Protein AF-W5SPE3-F1 (afdb_monomer_lite)

Sequence (112 aa):
MNKVKRAYEDYAMYFEEGRLNDAEIAKELCVSRANVCKMRQKWESSKDNPKEFDSDNKITICKTTLNSILDRVLETNAKARELKSQFSIAKSQLGLKFMKAFNNYLELELED

pLDDT: mean 86.13, std 14.62, range [46.41, 98.38]

Organism: NCBI:txid1293575

Structure (mmCIF, N/CA/C/O backbone):
data_AF-W5SPE3-F1
#
_entry.id   AF-W5SPE3-F1
#
loop_
_atom_site.group_PDB
_atom_site.id
_atom_site.type_symbol
_atom_site.label_atom_id
_atom_site.label_alt_id
_atom_site.label_comp_id
_atom_site.label_asym_id
_atom_site.label_entity_id
_atom_site.label_seq_id
_atom_site.pdbx_PDB_ins_code
_atom_site.Cartn_x
_atom_site.Cartn_y
_atom_site.Cartn_z
_atom_site.occupancy
_atom_site.B_iso_or_equiv
_atom_site.auth_seq_id
_atom_site.auth_comp_id
_atom_site.auth_asym_id
_atom_site.auth_atom_id
_atom_site.pdbx_PDB_model_num
ATOM 1 N N . MET A 1 1 ? 27.785 -17.114 -40.456 1.00 46.50 1 MET A N 1
ATOM 2 C CA . MET A 1 1 ? 27.300 -16.707 -39.116 1.00 46.50 1 MET A CA 1
ATOM 3 C C . MET A 1 1 ? 25.799 -16.488 -39.184 1.00 46.50 1 MET A C 1
ATOM 5 O O . MET A 1 1 ? 25.369 -15.553 -39.852 1.00 46.50 1 MET A O 1
ATOM 9 N N . ASN A 1 2 ? 25.012 -17.338 -38.524 1.00 51.59 2 ASN A N 1
ATOM 10 C CA . ASN A 1 2 ? 23.581 -17.092 -38.350 1.00 51.59 2 ASN A CA 1
ATOM 11 C C . ASN A 1 2 ? 23.420 -15.896 -37.407 1.00 51.59 2 ASN A C 1
ATOM 13 O O . ASN A 1 2 ? 23.752 -15.987 -36.228 1.00 51.59 2 ASN A O 1
ATOM 17 N N . LYS A 1 3 ? 22.980 -14.749 -37.933 1.00 59.00 3 LYS A N 1
ATOM 18 C CA . LYS A 1 3 ? 22.667 -13.574 -37.113 1.00 59.00 3 LYS A CA 1
ATOM 19 C C . LYS A 1 3 ? 21.377 -13.882 -36.357 1.00 59.00 3 LYS A C 1
ATOM 21 O O . LYS A 1 3 ? 20.294 -13.754 -36.924 1.00 59.00 3 LYS A O 1
ATOM 26 N N . VAL A 1 4 ? 21.492 -14.336 -35.111 1.00 65.00 4 VAL A N 1
ATOM 27 C CA . VAL A 1 4 ? 20.342 -14.438 -34.206 1.00 65.00 4 VAL A CA 1
ATOM 28 C C . VAL A 1 4 ? 19.760 -13.031 -34.087 1.00 65.00 4 VAL A C 1
ATOM 30 O O . VAL A 1 4 ? 20.459 -12.100 -33.687 1.00 65.00 4 VAL A O 1
ATOM 33 N N . LYS A 1 5 ? 18.510 -12.843 -34.521 1.00 70.56 5 LYS A N 1
ATOM 34 C CA . LYS A 1 5 ? 17.818 -11.566 -34.332 1.00 70.56 5 LYS A CA 1
ATOM 35 C C . LYS A 1 5 ? 17.567 -11.405 -32.835 1.00 70.56 5 LYS A C 1
ATOM 37 O O . LYS A 1 5 ? 16.885 -12.236 -32.249 1.00 70.56 5 LYS A O 1
ATOM 42 N N . ARG A 1 6 ? 18.147 -10.365 -32.238 1.00 83.25 6 ARG A N 1
ATOM 43 C CA . ARG A 1 6 ? 17.907 -9.981 -30.845 1.00 83.25 6 ARG A CA 1
ATOM 44 C C . ARG A 1 6 ? 16.736 -9.014 -30.778 1.00 83.25 6 ARG A C 1
ATOM 46 O O . ARG A 1 6 ? 16.629 -8.124 -31.631 1.00 83.25 6 ARG A O 1
ATOM 53 N N . ALA A 1 7 ? 15.861 -9.227 -29.807 1.00 86.06 7 ALA A N 1
ATOM 54 C CA . ALA A 1 7 ? 14.741 -8.343 -29.533 1.00 86.06 7 ALA A CA 1
ATOM 55 C C . ALA A 1 7 ? 15.238 -7.071 -28.829 1.00 86.06 7 ALA A C 1
ATOM 57 O O . ALA A 1 7 ? 16.379 -7.015 -28.376 1.00 86.06 7 ALA A O 1
ATOM 58 N N . TYR A 1 8 ? 14.412 -6.027 -28.761 1.00 86.00 8 TYR A N 1
ATOM 59 C CA . TYR A 1 8 ? 14.799 -4.772 -28.103 1.00 86.00 8 TYR A CA 1
ATOM 60 C C . TYR A 1 8 ? 15.033 -4.977 -26.598 1.00 86.00 8 TYR A C 1
ATOM 62 O O . TYR A 1 8 ? 15.958 -4.402 -26.023 1.00 86.00 8 TYR A O 1
ATOM 70 N N . GLU A 1 9 ? 14.238 -5.854 -25.992 1.00 86.31 9 GLU A N 1
ATOM 71 C CA . GLU A 1 9 ? 14.284 -6.231 -24.583 1.00 86.31 9 GLU A CA 1
ATOM 72 C C . GLU A 1 9 ? 15.642 -6.841 -24.198 1.00 86.31 9 GLU A C 1
ATOM 74 O O . GLU A 1 9 ? 16.168 -6.524 -23.132 1.00 86.31 9 GLU A O 1
ATOM 79 N N . ASP A 1 10 ? 16.260 -7.608 -25.108 1.00 89.44 10 ASP A N 1
ATOM 80 C CA . ASP A 1 10 ? 17.594 -8.194 -24.911 1.00 89.44 10 ASP A CA 1
ATOM 81 C C . ASP A 1 10 ? 18.671 -7.113 -24.704 1.00 89.44 10 ASP A C 1
ATOM 83 O O . ASP A 1 10 ? 19.660 -7.350 -24.018 1.00 89.4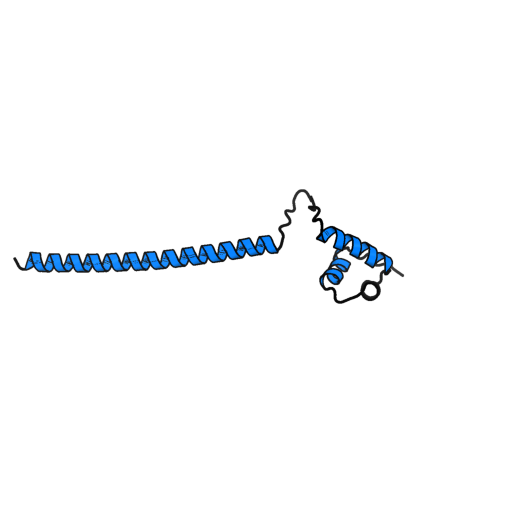4 10 ASP A O 1
ATOM 87 N N . TYR A 1 11 ? 18.496 -5.920 -25.290 1.00 91.88 11 TYR A N 1
ATOM 88 C CA . TYR A 1 11 ? 19.403 -4.779 -25.113 1.00 91.88 11 TYR A CA 1
ATOM 89 C C . TYR A 1 11 ? 19.054 -3.953 -23.875 1.00 91.88 11 TYR A C 1
ATOM 91 O O . TYR A 1 11 ? 19.950 -3.533 -23.142 1.00 91.88 11 TYR A O 1
ATOM 99 N N . ALA A 1 12 ? 17.757 -3.709 -23.657 1.00 88.88 12 ALA A N 1
ATOM 100 C CA . ALA A 1 12 ? 17.262 -2.844 -22.589 1.00 88.88 12 ALA A CA 1
ATOM 101 C C . ALA A 1 12 ? 17.712 -3.324 -21.201 1.00 88.88 12 ALA A C 1
ATOM 103 O O . ALA A 1 12 ? 18.121 -2.499 -20.387 1.00 88.88 12 ALA A O 1
ATOM 104 N N . MET A 1 13 ? 17.742 -4.644 -20.980 1.00 89.25 13 MET A N 1
ATOM 105 C CA . MET A 1 13 ? 18.238 -5.255 -19.741 1.00 89.25 13 MET A CA 1
ATOM 106 C C . MET A 1 13 ? 19.661 -4.782 -19.385 1.00 89.25 13 MET A C 1
ATOM 108 O O . MET A 1 13 ? 19.905 -4.326 -18.270 1.00 89.25 13 MET A O 1
ATOM 112 N N . TYR A 1 14 ? 20.593 -4.795 -20.345 1.00 91.38 14 TYR A N 1
ATOM 113 C CA . TYR A 1 14 ? 21.973 -4.353 -20.106 1.00 91.38 14 TYR A CA 1
ATOM 114 C C . TYR A 1 14 ? 22.098 -2.840 -19.910 1.00 91.38 14 TYR A C 1
ATOM 116 O O . TYR A 1 14 ? 22.965 -2.375 -19.167 1.00 91.38 14 TYR A O 1
ATOM 124 N N . PHE A 1 15 ? 21.253 -2.055 -20.582 1.00 92.00 15 PHE A N 1
ATOM 125 C CA . PHE A 1 15 ? 21.252 -0.602 -20.423 1.00 92.00 15 PHE A CA 1
ATOM 126 C C . PHE A 1 15 ? 20.720 -0.177 -19.053 1.00 92.00 15 PHE A C 1
ATOM 128 O O . PHE A 1 15 ? 21.260 0.759 -18.464 1.00 92.00 15 PHE A O 1
ATOM 135 N N . GLU A 1 16 ? 19.709 -0.877 -18.532 1.00 86.25 16 GLU A N 1
ATOM 136 C CA . GLU A 1 16 ? 19.171 -0.667 -17.185 1.00 86.25 16 GLU A CA 1
ATOM 137 C C . GLU A 1 16 ? 20.164 -1.050 -16.089 1.00 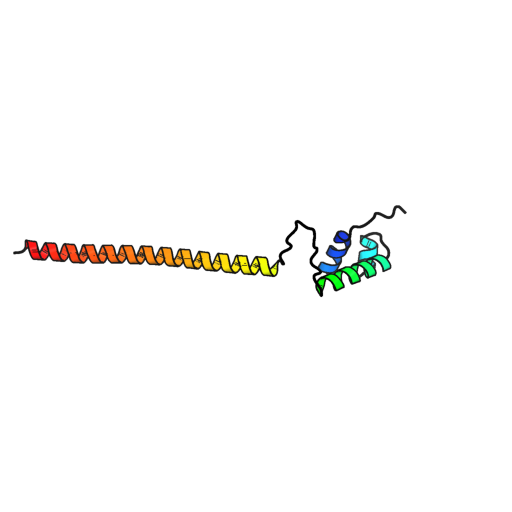86.25 16 GLU A C 1
ATOM 139 O O . GLU A 1 16 ? 20.304 -0.305 -15.120 1.00 86.25 16 GLU A O 1
ATOM 144 N N . GLU A 1 17 ? 20.887 -2.163 -16.250 1.00 87.44 17 GLU A N 1
ATOM 145 C CA . GLU A 1 17 ? 21.903 -2.581 -15.279 1.00 87.44 17 GLU A CA 1
ATOM 146 C C . GLU A 1 17 ? 23.111 -1.635 -15.227 1.00 87.44 17 GLU A C 1
ATOM 148 O O . GLU A 1 17 ? 23.711 -1.465 -14.165 1.00 87.44 17 GLU A O 1
ATOM 153 N N . GLY A 1 18 ? 23.502 -1.044 -16.363 1.00 8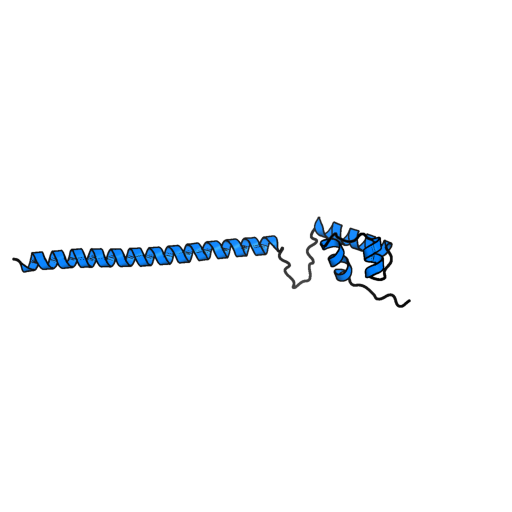4.75 18 GLY A N 1
ATOM 154 C CA . GLY A 1 18 ? 24.598 -0.069 -16.446 1.00 84.75 18 GLY A CA 1
ATOM 155 C C . GLY A 1 18 ? 25.997 -0.630 -16.151 1.00 84.75 18 GLY A C 1
ATOM 156 O O . GLY A 1 18 ? 26.945 0.137 -16.001 1.00 84.75 18 GLY A O 1
ATOM 157 N N . ARG A 1 19 ? 26.140 -1.959 -16.055 1.00 84.56 19 ARG A N 1
ATOM 158 C CA . ARG A 1 19 ? 27.392 -2.640 -15.673 1.00 84.56 19 ARG A CA 1
ATOM 159 C C . ARG A 1 19 ? 28.341 -2.906 -16.835 1.00 84.56 19 ARG A C 1
ATOM 161 O O . ARG A 1 19 ? 29.536 -3.048 -16.605 1.00 84.56 19 ARG A O 1
ATOM 168 N N . LEU A 1 20 ? 27.808 -2.998 -18.052 1.00 89.25 20 LEU A N 1
ATOM 169 C CA . LEU A 1 20 ? 28.566 -3.337 -19.253 1.00 89.25 20 LEU A CA 1
ATOM 170 C C . LEU A 1 20 ? 28.593 -2.170 -20.238 1.00 89.25 20 LEU A C 1
ATOM 172 O O . LEU A 1 20 ? 27.590 -1.480 -20.456 1.00 89.25 20 LEU A O 1
ATOM 176 N N . ASN A 1 21 ? 29.743 -1.977 -20.876 1.00 91.00 21 ASN A N 1
ATOM 177 C CA . ASN A 1 21 ? 29.897 -1.026 -21.971 1.00 91.00 21 ASN A CA 1
ATOM 178 C C . ASN A 1 21 ? 29.404 -1.617 -23.309 1.00 91.00 21 ASN A C 1
ATOM 180 O O . ASN A 1 21 ? 29.229 -2.825 -23.463 1.00 91.00 21 ASN A O 1
ATOM 184 N N . ASP A 1 22 ? 29.214 -0.768 -24.323 1.00 92.38 22 ASP A N 1
ATOM 185 C CA . ASP A 1 22 ? 28.660 -1.185 -25.623 1.00 92.38 22 ASP A CA 1
ATOM 186 C C . ASP A 1 22 ? 29.456 -2.288 -26.332 1.00 92.38 22 ASP A C 1
ATOM 188 O O . ASP A 1 22 ? 28.889 -3.039 -27.126 1.00 92.38 22 ASP A O 1
ATOM 192 N N . ALA A 1 23 ? 30.765 -2.386 -26.085 1.00 93.69 23 ALA A N 1
ATOM 193 C CA . ALA A 1 23 ? 31.595 -3.426 -26.682 1.00 93.69 23 ALA A CA 1
ATOM 194 C C . ALA A 1 23 ? 31.409 -4.778 -25.977 1.00 93.69 23 ALA A C 1
ATOM 196 O O . ALA A 1 23 ? 31.450 -5.816 -26.638 1.00 93.69 23 ALA A O 1
ATOM 197 N N . GLU A 1 24 ? 31.183 -4.774 -24.666 1.00 94.25 24 GLU A N 1
ATOM 198 C CA . GLU A 1 24 ? 30.875 -5.973 -23.881 1.00 94.25 24 GLU A CA 1
ATOM 199 C C . GLU A 1 24 ? 29.479 -6.498 -24.219 1.00 94.25 24 GLU A C 1
ATOM 201 O O . GLU A 1 24 ? 29.334 -7.670 -24.556 1.00 94.25 24 GLU A O 1
ATOM 206 N N . ILE A 1 25 ? 28.481 -5.611 -24.279 1.00 93.38 25 ILE A N 1
ATOM 207 C CA . ILE A 1 25 ? 27.109 -5.957 -24.686 1.00 93.38 25 ILE A CA 1
ATOM 208 C C . ILE A 1 25 ? 27.088 -6.524 -26.114 1.00 93.38 25 ILE A C 1
ATOM 210 O O . ILE A 1 25 ? 26.383 -7.488 -26.402 1.00 93.38 25 ILE A O 1
ATOM 214 N N . ALA A 1 26 ? 27.881 -5.955 -27.027 1.00 93.56 26 ALA A N 1
ATOM 215 C CA . ALA A 1 26 ? 27.985 -6.449 -28.399 1.00 93.56 26 ALA A CA 1
ATOM 216 C C . ALA A 1 26 ? 28.523 -7.888 -28.467 1.00 93.56 26 ALA A C 1
ATOM 218 O O . ALA A 1 26 ? 28.021 -8.690 -29.259 1.00 93.56 26 ALA A O 1
ATOM 219 N N . LYS A 1 27 ? 29.520 -8.216 -27.633 1.00 92.31 27 LYS A N 1
ATOM 220 C CA . LYS A 1 27 ? 30.066 -9.576 -27.525 1.00 92.31 27 LYS A CA 1
ATOM 221 C C . LYS A 1 27 ? 29.030 -10.537 -26.947 1.00 92.31 27 LYS A C 1
ATOM 223 O O . LYS A 1 27 ? 28.801 -11.579 -27.549 1.00 92.31 27 LYS A O 1
ATOM 228 N N . GLU A 1 28 ? 28.375 -10.148 -25.858 1.00 91.69 28 GLU A N 1
ATOM 229 C CA . GLU A 1 28 ? 27.385 -10.967 -25.149 1.00 91.69 28 GLU A CA 1
ATOM 230 C C . GLU A 1 28 ? 26.166 -11.293 -26.027 1.00 91.69 28 GLU A C 1
ATOM 232 O O . GLU A 1 28 ? 25.728 -12.438 -26.147 1.00 91.69 28 GLU A O 1
ATOM 237 N N . LEU A 1 29 ? 25.654 -10.289 -26.741 1.00 90.00 29 LEU A N 1
ATOM 238 C CA . LEU A 1 29 ? 24.499 -10.447 -27.622 1.00 90.00 29 LEU A CA 1
ATOM 239 C C . LEU A 1 29 ? 24.856 -11.010 -29.006 1.00 90.00 29 LEU A C 1
ATOM 241 O O . LEU A 1 29 ? 23.942 -11.297 -29.790 1.00 90.00 29 LEU A O 1
ATOM 245 N N . CYS A 1 30 ? 26.146 -11.201 -29.305 1.00 90.62 30 CYS A N 1
ATOM 246 C CA . CYS A 1 30 ? 26.673 -11.595 -30.616 1.00 90.62 30 CYS A CA 1
ATOM 247 C C . CYS A 1 30 ? 26.225 -10.658 -31.755 1.00 90.62 30 CYS A C 1
ATOM 249 O O . CYS A 1 30 ? 25.820 -11.104 -32.834 1.00 90.62 30 CYS A O 1
ATOM 251 N N . VAL A 1 31 ? 26.291 -9.346 -31.526 1.00 90.00 31 VAL A N 1
ATOM 252 C CA . VAL A 1 31 ? 25.866 -8.300 -32.473 1.00 90.00 31 VAL A CA 1
ATOM 253 C C . VAL A 1 31 ? 26.951 -7.247 -32.679 1.00 90.00 31 VAL A C 1
ATOM 255 O O . VAL A 1 31 ? 27.963 -7.222 -31.990 1.00 90.00 31 VAL A O 1
ATOM 258 N N . SER A 1 32 ? 26.772 -6.357 -33.657 1.00 92.62 32 SER A N 1
ATOM 259 C CA . SER A 1 32 ? 27.730 -5.270 -33.863 1.00 92.62 32 SER A CA 1
ATOM 260 C C . SER A 1 32 ? 27.583 -4.192 -32.788 1.00 92.62 32 SER A C 1
ATOM 262 O O . SER A 1 32 ? 26.470 -3.842 -32.390 1.00 92.62 32 SER A O 1
ATOM 264 N N . ARG A 1 33 ? 28.706 -3.583 -32.388 1.00 94.06 33 ARG A N 1
ATOM 265 C CA . ARG A 1 33 ? 28.719 -2.417 -31.486 1.00 94.06 33 ARG A CA 1
ATOM 266 C C . ARG A 1 33 ? 27.832 -1.282 -32.003 1.00 94.06 33 ARG A C 1
ATOM 268 O O . ARG A 1 33 ? 27.097 -0.680 -31.236 1.00 94.06 33 ARG A O 1
ATOM 275 N N . ALA A 1 34 ? 27.833 -1.047 -33.317 1.00 92.50 34 ALA A N 1
ATOM 276 C CA . ALA A 1 34 ? 26.961 -0.057 -33.947 1.00 92.50 34 ALA A CA 1
ATOM 277 C C . ALA A 1 34 ? 25.466 -0.341 -33.714 1.00 92.50 34 ALA A C 1
ATOM 279 O O . ALA A 1 34 ? 24.682 0.596 -33.586 1.00 92.50 34 ALA A O 1
ATOM 280 N N . ASN A 1 35 ? 25.058 -1.615 -33.646 1.00 90.75 35 ASN A N 1
ATOM 281 C CA . ASN A 1 35 ? 23.678 -1.967 -33.323 1.00 90.75 35 ASN A CA 1
ATOM 282 C C . ASN A 1 35 ? 23.346 -1.663 -31.857 1.00 90.75 35 ASN A C 1
ATOM 284 O O . ASN A 1 35 ? 22.277 -1.130 -31.575 1.00 90.75 35 ASN A O 1
ATOM 288 N N . VAL A 1 36 ? 24.281 -1.938 -30.943 1.00 93.75 36 VAL A N 1
ATOM 289 C CA . VAL A 1 36 ? 24.130 -1.603 -29.520 1.00 93.75 36 VAL A CA 1
ATOM 290 C C . VAL A 1 36 ? 23.984 -0.092 -29.336 1.00 93.75 36 VAL A C 1
ATOM 292 O O . VAL A 1 36 ? 23.025 0.336 -28.703 1.00 93.75 36 VAL A O 1
ATOM 295 N N . CYS A 1 37 ? 24.840 0.723 -29.967 1.00 93.00 37 CYS A N 1
ATOM 296 C CA . CYS A 1 37 ? 24.741 2.185 -29.883 1.00 93.00 37 CYS A CA 1
ATOM 297 C C . CYS A 1 37 ? 23.382 2.708 -30.384 1.00 93.00 37 CYS A C 1
ATOM 299 O O . CYS A 1 37 ? 22.787 3.577 -29.752 1.00 93.00 37 CYS A O 1
ATOM 301 N N . LYS A 1 38 ? 22.852 2.154 -31.487 1.00 92.31 38 LYS A N 1
ATOM 302 C CA . LYS A 1 38 ? 21.513 2.509 -31.997 1.00 92.31 38 LYS A CA 1
ATOM 303 C C . LYS A 1 38 ? 20.404 2.168 -30.999 1.00 92.31 38 LYS A C 1
ATOM 305 O O . LYS A 1 38 ? 19.495 2.970 -30.799 1.00 92.31 38 LYS A O 1
ATOM 310 N N . MET A 1 39 ? 20.470 0.991 -30.376 1.00 93.00 39 MET A N 1
ATOM 311 C CA . MET A 1 39 ? 19.485 0.583 -29.369 1.00 93.00 39 MET A CA 1
ATOM 312 C C . MET A 1 39 ? 19.595 1.422 -28.095 1.00 93.00 39 MET A C 1
ATOM 314 O O . MET A 1 39 ? 18.565 1.769 -27.524 1.00 93.00 39 MET A O 1
ATOM 318 N N . ARG A 1 40 ? 20.811 1.816 -27.696 1.00 91.69 40 ARG A N 1
ATOM 319 C CA . ARG A 1 40 ? 21.046 2.707 -26.554 1.00 91.69 40 ARG A CA 1
ATOM 320 C C . ARG A 1 40 ? 20.427 4.080 -26.780 1.00 91.69 40 ARG A C 1
ATOM 322 O O . ARG A 1 40 ? 19.660 4.529 -25.943 1.00 91.69 40 ARG A O 1
ATOM 329 N N . GLN A 1 41 ? 20.655 4.689 -27.944 1.00 89.06 41 GLN A N 1
ATOM 330 C CA . GLN A 1 41 ? 20.020 5.963 -28.303 1.00 89.06 41 GLN A CA 1
ATOM 331 C C . GLN A 1 41 ? 18.487 5.870 -28.285 1.00 89.06 41 GLN A C 1
ATOM 333 O O . GLN A 1 41 ? 17.808 6.780 -27.809 1.00 89.06 41 GLN A O 1
ATOM 338 N N . LYS A 1 42 ? 17.921 4.756 -28.770 1.00 88.50 42 LYS A N 1
ATOM 339 C CA . LYS A 1 42 ? 16.472 4.504 -28.705 1.00 88.50 42 LYS A CA 1
ATOM 340 C C . LYS A 1 42 ? 15.974 4.372 -27.257 1.00 88.50 42 LYS A C 1
ATOM 342 O O . LYS A 1 42 ? 14.908 4.885 -26.932 1.00 88.50 42 LYS A O 1
ATOM 347 N N . TRP A 1 43 ? 16.738 3.708 -26.395 1.00 89.31 43 TRP A N 1
ATOM 348 C CA . TRP A 1 43 ? 16.404 3.528 -24.982 1.00 89.31 43 TRP A CA 1
ATOM 349 C C . TRP A 1 43 ? 16.516 4.832 -24.181 1.00 89.31 43 TRP A C 1
ATOM 351 O O . TRP A 1 43 ? 15.597 5.162 -23.437 1.00 89.31 43 TRP A O 1
ATOM 361 N N . GLU A 1 44 ? 17.572 5.619 -24.398 1.00 85.69 44 GLU A N 1
ATOM 362 C CA . GLU A 1 44 ? 17.769 6.938 -23.777 1.00 85.69 44 GLU A CA 1
ATOM 363 C C . GLU A 1 44 ? 16.671 7.922 -24.207 1.00 85.69 44 GLU A C 1
ATOM 365 O O . GLU A 1 44 ? 16.020 8.530 -23.363 1.00 85.69 44 GLU A O 1
ATOM 370 N N . SER A 1 45 ? 16.356 7.991 -25.505 1.00 79.25 45 SER A N 1
ATOM 371 C CA . SER A 1 45 ? 15.264 8.848 -26.003 1.00 79.25 45 SER A CA 1
ATOM 372 C C . SER A 1 45 ? 13.870 8.441 -25.506 1.00 79.25 45 SER A C 1
ATOM 374 O O . SER A 1 45 ? 12.981 9.287 -25.448 1.00 79.25 45 SER A O 1
ATOM 376 N N . SER A 1 46 ? 13.676 7.175 -25.120 1.00 71.31 46 SER A N 1
ATOM 377 C CA . SER A 1 46 ? 12.420 6.687 -24.527 1.00 71.31 46 SER A CA 1
ATOM 378 C C . SER A 1 46 ? 12.327 6.942 -23.017 1.00 71.31 46 SER A C 1
ATOM 380 O O . SER A 1 46 ? 11.229 6.880 -22.466 1.00 71.31 46 SER A O 1
ATOM 382 N N . LYS A 1 47 ? 13.450 7.224 -22.336 1.00 67.19 47 LYS A N 1
ATOM 383 C CA . LYS A 1 47 ? 13.463 7.610 -20.914 1.00 67.19 47 LYS A CA 1
ATOM 384 C C . LYS A 1 47 ? 13.012 9.050 -20.702 1.00 67.19 47 LYS A C 1
ATOM 386 O O . LYS A 1 47 ? 12.243 9.305 -19.781 1.00 67.19 47 LYS A O 1
ATOM 391 N N . ASP A 1 48 ? 13.482 9.960 -21.551 1.00 61.50 48 ASP A N 1
ATOM 392 C CA . ASP A 1 48 ? 13.245 11.401 -21.385 1.00 61.50 48 ASP A CA 1
ATOM 393 C C . ASP A 1 48 ? 11.911 11.861 -21.978 1.00 61.50 48 ASP A C 1
ATOM 395 O O . ASP A 1 48 ? 11.384 12.910 -21.613 1.00 61.50 48 ASP A O 1
ATOM 399 N N . ASN A 1 49 ? 11.344 11.069 -22.886 1.00 52.53 49 ASN A N 1
ATOM 400 C CA . ASN A 1 49 ? 10.035 11.320 -23.453 1.00 52.53 49 ASN A CA 1
ATOM 401 C C . ASN A 1 49 ? 9.295 9.980 -23.514 1.00 52.53 49 ASN A C 1
ATOM 403 O O . ASN A 1 49 ? 9.501 9.225 -24.472 1.00 52.53 49 ASN A O 1
ATOM 407 N N . PRO A 1 50 ? 8.481 9.634 -22.499 1.00 53.00 50 PRO A N 1
ATOM 408 C CA . PRO A 1 50 ? 7.670 8.435 -22.551 1.00 53.00 50 PRO A CA 1
ATOM 409 C C . PRO A 1 50 ? 6.620 8.682 -23.630 1.00 53.00 50 PRO A C 1
ATOM 411 O O . PRO A 1 50 ? 5.532 9.178 -23.356 1.00 53.00 50 PRO A O 1
ATOM 414 N N . LYS A 1 51 ? 6.955 8.391 -24.891 1.00 53.06 51 LYS A N 1
ATOM 415 C CA . LYS A 1 51 ? 5.931 8.208 -25.907 1.00 53.06 51 LYS A CA 1
ATOM 416 C C . LYS A 1 51 ? 5.079 7.072 -25.381 1.00 53.06 51 LYS A C 1
ATOM 418 O O . LYS A 1 51 ? 5.543 5.933 -25.320 1.00 53.06 51 LYS A O 1
ATOM 423 N N . GLU A 1 52 ? 3.882 7.438 -24.938 1.00 50.47 52 GLU A N 1
ATOM 424 C CA . GLU A 1 52 ? 2.775 6.530 -24.719 1.00 50.47 52 GLU A CA 1
ATOM 425 C C . GLU A 1 52 ? 2.818 5.514 -25.855 1.00 50.47 52 GLU A C 1
ATOM 427 O O . GLU A 1 52 ? 2.683 5.851 -27.034 1.00 50.47 52 GLU A O 1
ATOM 432 N N . PHE A 1 53 ? 3.137 4.269 -25.507 1.00 49.72 53 PHE A N 1
ATOM 433 C CA . PHE A 1 53 ? 2.864 3.164 -26.397 1.00 49.72 53 PHE A CA 1
ATOM 434 C C . PHE A 1 53 ? 1.348 3.057 -26.427 1.00 49.72 53 PHE A C 1
ATOM 436 O O . PHE A 1 53 ? 0.753 2.360 -25.606 1.00 49.72 53 PHE A O 1
ATOM 443 N N . ASP A 1 54 ? 0.743 3.801 -27.345 1.00 46.41 54 ASP A N 1
ATOM 444 C CA . ASP A 1 54 ? -0.656 3.666 -27.700 1.00 46.41 54 ASP A CA 1
ATOM 445 C C . ASP A 1 54 ? -0.782 2.347 -28.470 1.00 46.41 54 ASP A C 1
ATOM 447 O O . ASP A 1 54 ? -0.663 2.259 -29.691 1.00 46.41 54 ASP A O 1
ATOM 451 N N . SER A 1 55 ? -0.826 1.255 -27.711 1.00 53.50 55 SER A N 1
ATOM 452 C CA . SER A 1 55 ? -1.480 0.043 -28.172 1.00 53.50 55 SER A CA 1
ATOM 453 C C . SER A 1 55 ? -2.888 0.127 -27.616 1.00 53.50 55 SER A C 1
ATOM 455 O O . SER A 1 55 ? -3.020 0.185 -26.390 1.00 53.50 55 SER A O 1
ATOM 457 N N . ASP A 1 56 ? -3.888 0.101 -28.497 1.00 61.16 56 ASP A N 1
ATOM 458 C CA . ASP A 1 56 ? -5.312 0.408 -28.265 1.00 61.16 56 ASP A CA 1
ATOM 459 C C . ASP A 1 56 ? -6.001 -0.335 -27.091 1.00 61.16 56 ASP A C 1
ATOM 461 O O . ASP A 1 56 ? -7.190 -0.157 -26.872 1.00 61.16 56 ASP A O 1
ATOM 465 N N . ASN A 1 57 ? -5.288 -1.165 -26.318 1.00 63.59 57 ASN A N 1
ATOM 466 C CA . ASN A 1 57 ? -5.788 -1.920 -25.166 1.00 63.59 57 ASN A CA 1
ATOM 467 C C . ASN A 1 57 ? -4.812 -2.042 -23.967 1.00 63.59 57 ASN A C 1
ATOM 469 O O . ASN A 1 57 ? -5.086 -2.831 -23.058 1.00 63.59 57 ASN A O 1
ATOM 473 N N . LYS A 1 58 ? -3.669 -1.333 -23.913 1.00 60.84 58 LYS A N 1
ATOM 474 C CA . LYS A 1 58 ? -2.687 -1.503 -22.813 1.00 60.84 58 LYS A CA 1
ATOM 475 C C . LYS A 1 58 ? -2.369 -0.196 -22.087 1.00 60.84 58 LYS A C 1
ATOM 477 O O . LYS A 1 58 ? -1.508 0.571 -22.499 1.00 60.84 58 LYS A O 1
ATOM 482 N N . ILE A 1 59 ? -2.997 -0.002 -20.928 1.00 72.38 59 ILE A N 1
ATOM 483 C CA . ILE A 1 59 ? -2.645 1.077 -19.999 1.00 72.38 59 ILE A CA 1
ATOM 484 C C . ILE A 1 59 ? -1.314 0.723 -19.325 1.00 72.38 59 ILE A C 1
ATOM 486 O O . ILE A 1 59 ? -1.217 -0.268 -18.598 1.00 72.38 59 ILE A O 1
ATOM 490 N N . THR A 1 60 ? -0.282 1.533 -19.557 1.00 75.56 60 THR A N 1
ATOM 491 C CA . THR A 1 60 ? 1.016 1.393 -18.884 1.00 75.56 60 THR A CA 1
ATOM 492 C C . THR A 1 60 ? 1.097 2.406 -17.745 1.00 75.56 60 THR A C 1
ATOM 494 O O . THR A 1 60 ? 1.117 3.608 -17.983 1.00 75.56 60 THR A O 1
ATOM 497 N N . ILE A 1 61 ? 1.136 1.928 -16.499 1.00 82.31 61 ILE A N 1
ATOM 498 C CA . ILE A 1 61 ? 1.288 2.777 -15.306 1.00 82.31 61 ILE A CA 1
ATOM 499 C C . ILE A 1 61 ? 2.745 2.723 -14.850 1.00 82.31 61 ILE A C 1
ATOM 501 O O . ILE A 1 61 ? 3.326 1.644 -14.725 1.00 82.31 61 ILE A O 1
ATOM 505 N N . CYS A 1 62 ? 3.338 3.885 -14.569 1.00 88.19 62 CYS A N 1
ATOM 506 C CA . CYS A 1 62 ? 4.692 3.949 -14.029 1.00 88.19 62 CYS A CA 1
ATOM 507 C C . CYS A 1 62 ? 4.765 3.299 -12.636 1.00 88.19 62 CYS A C 1
ATOM 509 O O . CYS A 1 62 ? 3.891 3.498 -11.789 1.00 88.19 62 CYS A O 1
ATOM 511 N N . LYS A 1 63 ? 5.851 2.564 -12.368 1.00 90.00 63 LYS A N 1
ATOM 512 C CA . LYS A 1 63 ? 6.098 1.886 -11.085 1.00 90.00 63 LYS A CA 1
ATOM 513 C C . LYS A 1 63 ? 5.991 2.832 -9.884 1.00 90.00 63 LYS A C 1
ATOM 515 O O . LYS A 1 63 ? 5.464 2.444 -8.847 1.00 90.00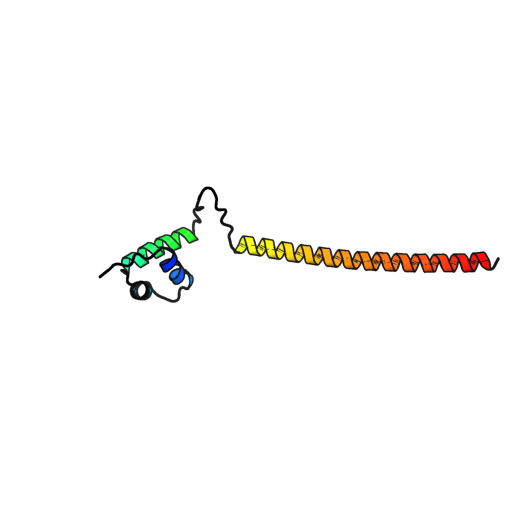 63 LYS A O 1
ATOM 520 N N . THR A 1 64 ? 6.469 4.068 -10.018 1.00 90.69 64 THR A N 1
ATOM 521 C CA . THR A 1 64 ? 6.419 5.070 -8.941 1.00 90.69 64 THR A CA 1
ATOM 522 C C . THR A 1 64 ? 4.985 5.482 -8.613 1.00 90.69 64 THR A C 1
ATOM 524 O O . THR A 1 64 ? 4.632 5.565 -7.439 1.00 90.69 64 THR A O 1
ATOM 527 N N . THR A 1 65 ? 4.145 5.670 -9.634 1.00 92.38 65 THR A N 1
ATOM 528 C CA . THR A 1 65 ? 2.715 5.968 -9.485 1.00 92.38 65 THR A CA 1
ATOM 529 C C . THR A 1 65 ? 1.969 4.809 -8.834 1.00 92.38 65 THR A C 1
ATOM 531 O O . THR A 1 65 ? 1.146 5.027 -7.951 1.00 92.38 65 THR A O 1
ATOM 534 N N . LEU A 1 66 ? 2.271 3.569 -9.227 1.00 94.62 66 LEU A N 1
ATOM 535 C CA . LEU A 1 66 ? 1.671 2.396 -8.594 1.00 94.62 66 LEU A CA 1
ATOM 536 C C . LEU A 1 66 ? 2.044 2.313 -7.107 1.00 94.62 66 LEU A C 1
ATOM 538 O O . LEU A 1 66 ? 1.165 2.136 -6.266 1.00 94.62 66 LEU A O 1
ATOM 542 N N . ASN A 1 67 ? 3.327 2.479 -6.780 1.00 95.12 67 ASN A N 1
ATOM 543 C CA . ASN A 1 67 ? 3.803 2.405 -5.400 1.00 95.12 67 ASN A CA 1
ATOM 544 C C . ASN A 1 67 ? 3.179 3.490 -4.516 1.00 95.12 67 ASN A C 1
ATOM 546 O O . ASN A 1 67 ? 2.696 3.173 -3.437 1.00 95.12 67 ASN A O 1
ATOM 550 N N . SER A 1 68 ? 3.092 4.739 -4.985 1.00 94.44 68 SER A N 1
ATOM 551 C CA . SER A 1 68 ? 2.484 5.811 -4.186 1.00 94.44 68 SER A CA 1
ATOM 552 C C . SER A 1 68 ? 0.988 5.588 -3.933 1.00 94.44 68 SER A C 1
ATOM 554 O O . SER A 1 68 ? 0.488 5.906 -2.852 1.00 94.44 68 SER A O 1
ATOM 556 N N . ILE A 1 69 ? 0.266 4.996 -4.894 1.00 95.94 69 ILE A N 1
ATOM 557 C CA . ILE A 1 69 ? -1.129 4.578 -4.700 1.00 95.94 69 ILE A CA 1
ATOM 558 C C . ILE A 1 69 ? -1.210 3.481 -3.635 1.00 95.94 69 ILE A C 1
ATOM 560 O O . ILE A 1 69 ? -2.055 3.571 -2.742 1.00 95.94 69 ILE A O 1
ATOM 564 N N . LEU A 1 70 ? -0.341 2.469 -3.708 1.00 96.38 70 LEU A N 1
ATOM 565 C CA . LEU A 1 70 ? -0.304 1.376 -2.736 1.00 96.38 70 LEU A CA 1
ATOM 566 C C . LEU A 1 70 ? 0.011 1.884 -1.327 1.00 96.38 70 LEU A C 1
ATOM 568 O O . LEU A 1 70 ? -0.730 1.559 -0.400 1.00 96.38 70 LEU A O 1
ATOM 572 N N . ASP A 1 71 ? 1.030 2.728 -1.176 1.00 97.00 71 ASP A N 1
ATOM 573 C CA . ASP A 1 71 ? 1.420 3.315 0.109 1.00 97.00 71 ASP A CA 1
ATOM 574 C C . ASP A 1 71 ? 0.255 4.099 0.724 1.00 97.00 71 ASP A C 1
ATOM 576 O O . ASP A 1 71 ? -0.117 3.880 1.881 1.00 97.00 71 ASP A O 1
ATOM 580 N N . ARG A 1 72 ? -0.416 4.933 -0.083 1.00 96.12 72 ARG A N 1
ATOM 581 C CA . ARG A 1 72 ? -1.588 5.701 0.358 1.00 96.12 72 ARG A CA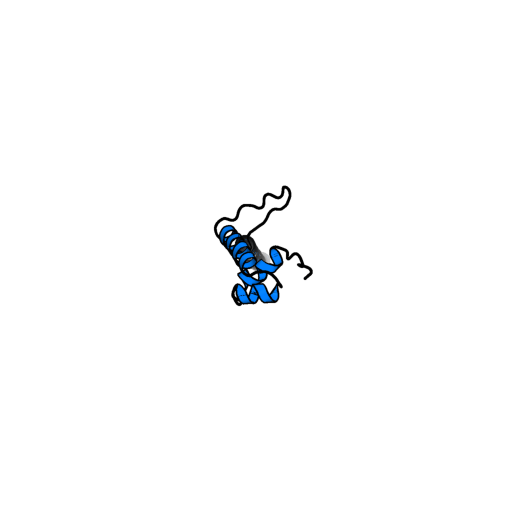 1
ATOM 582 C C . ARG A 1 72 ? -2.743 4.802 0.793 1.00 96.12 72 ARG A C 1
ATOM 584 O O . ARG A 1 72 ? -3.417 5.094 1.784 1.00 96.12 72 ARG A O 1
ATOM 591 N N . VAL A 1 73 ? -3.012 3.728 0.050 1.00 96.81 73 VAL A N 1
ATOM 592 C CA . VAL A 1 73 ? -4.077 2.770 0.384 1.00 96.81 73 VAL A CA 1
ATOM 593 C C . VAL A 1 73 ? -3.745 2.020 1.673 1.00 96.81 73 VAL A C 1
ATOM 595 O O . VAL A 1 73 ? -4.618 1.875 2.531 1.00 96.81 73 VAL A O 1
ATOM 598 N N . LEU A 1 74 ? -2.497 1.583 1.848 1.00 96.50 74 LEU A N 1
ATOM 599 C CA . LEU A 1 74 ? -2.047 0.913 3.068 1.00 96.50 74 LEU A CA 1
ATOM 600 C C . LEU A 1 74 ? -2.179 1.828 4.287 1.00 96.50 74 LEU A C 1
ATOM 602 O O . LEU A 1 74 ? -2.745 1.413 5.300 1.00 96.50 74 LEU A O 1
ATOM 606 N N . GLU A 1 75 ? -1.742 3.081 4.171 1.00 96.75 75 GLU A N 1
ATOM 607 C CA . GLU A 1 75 ? -1.849 4.069 5.245 1.00 96.75 75 GLU A CA 1
ATOM 608 C C . GLU A 1 75 ? -3.315 4.364 5.599 1.00 96.75 75 GLU A C 1
ATOM 610 O O . GLU A 1 75 ? -3.698 4.354 6.771 1.00 96.75 75 GLU A O 1
ATOM 615 N N . THR A 1 76 ? -4.164 4.568 4.589 1.00 96.81 76 THR A N 1
ATOM 616 C CA . THR A 1 76 ? -5.596 4.839 4.792 1.00 96.81 76 THR A CA 1
ATOM 617 C C . THR A 1 76 ? -6.289 3.653 5.468 1.00 96.81 76 THR A C 1
ATOM 619 O O . THR A 1 76 ? -7.072 3.837 6.403 1.00 96.81 76 THR A O 1
ATOM 622 N N . ASN A 1 77 ? -5.953 2.425 5.067 1.00 97.06 77 ASN A N 1
ATOM 623 C CA . ASN A 1 77 ? -6.484 1.211 5.683 1.00 97.06 77 ASN A CA 1
ATOM 624 C C . ASN A 1 77 ? -6.006 1.033 7.129 1.00 97.06 77 ASN A C 1
ATOM 626 O O . ASN A 1 77 ? -6.793 0.617 7.982 1.00 97.06 77 ASN A O 1
ATOM 630 N N . ALA A 1 78 ? -4.744 1.355 7.428 1.00 97.38 78 ALA A N 1
ATOM 631 C CA . ALA A 1 78 ? -4.226 1.328 8.794 1.00 97.38 78 ALA A CA 1
ATOM 632 C C . ALA A 1 78 ? -4.976 2.328 9.690 1.00 97.38 78 ALA A C 1
ATOM 634 O O . ALA A 1 78 ? -5.466 1.946 10.754 1.00 97.38 78 ALA A O 1
ATOM 635 N N . LYS A 1 79 ? -5.172 3.566 9.215 1.00 97.62 79 LYS A N 1
ATOM 636 C CA . LYS A 1 79 ? -5.952 4.597 9.924 1.00 97.62 79 LYS A CA 1
ATOM 637 C C . LYS A 1 79 ? -7.400 4.167 10.168 1.00 97.62 79 LYS A C 1
ATOM 639 O O . LYS A 1 79 ? -7.913 4.339 11.270 1.00 97.62 79 LYS A O 1
ATOM 644 N N . ALA A 1 80 ? -8.056 3.564 9.175 1.00 97.88 80 ALA A N 1
ATOM 645 C CA . ALA A 1 80 ? -9.430 3.079 9.318 1.00 97.88 80 ALA A CA 1
ATOM 646 C C . ALA A 1 80 ? -9.553 1.957 10.366 1.00 97.88 80 ALA A C 1
ATOM 648 O O . ALA A 1 80 ? -10.512 1.930 11.142 1.00 97.88 80 ALA A O 1
ATOM 649 N N . ARG A 1 81 ? -8.579 1.037 10.418 1.00 97.44 81 ARG A N 1
ATOM 650 C CA . ARG A 1 81 ? -8.532 -0.027 11.436 1.00 97.44 81 ARG A CA 1
ATOM 651 C C . ARG A 1 81 ? -8.338 0.537 12.837 1.00 97.44 81 ARG A C 1
ATOM 653 O O . ARG A 1 81 ? -9.045 0.115 13.750 1.00 97.44 81 ARG A O 1
ATOM 660 N N . GLU A 1 82 ? -7.435 1.499 12.984 1.00 98.00 82 GLU A N 1
ATOM 661 C CA . GLU A 1 82 ? -7.192 2.171 14.260 1.00 98.00 82 GLU A CA 1
ATOM 662 C C . GLU A 1 82 ? -8.451 2.897 14.753 1.00 98.00 82 GLU A C 1
ATOM 664 O O . GLU A 1 82 ? -8.914 2.648 15.865 1.00 98.00 82 GLU A O 1
ATOM 669 N N . LEU A 1 83 ? -9.098 3.692 13.892 1.00 98.19 83 LEU A N 1
ATOM 670 C CA . LEU A 1 83 ? -10.358 4.368 14.225 1.00 98.19 83 LEU A CA 1
ATOM 671 C C . LEU A 1 83 ? -11.461 3.384 14.637 1.00 98.19 83 LEU A C 1
ATOM 673 O O . LEU A 1 83 ? -12.189 3.632 15.599 1.00 98.19 83 LEU A O 1
ATOM 677 N N . LYS A 1 84 ? -11.578 2.243 13.947 1.00 98.12 84 LYS A N 1
ATOM 678 C CA . LYS A 1 84 ? -12.543 1.195 14.307 1.00 98.12 84 LYS A CA 1
ATOM 679 C C . LYS A 1 84 ? -12.260 0.614 15.696 1.00 98.12 84 LYS A C 1
ATOM 681 O O . LYS A 1 84 ? -13.200 0.382 16.458 1.00 98.12 84 LYS A O 1
ATOM 686 N N . SER A 1 85 ? -10.987 0.392 16.025 1.00 98.00 85 SER A N 1
ATOM 687 C CA . SER A 1 85 ? -10.561 -0.071 17.350 1.00 98.00 85 SER A CA 1
ATOM 688 C C . SER A 1 85 ? -10.917 0.950 18.434 1.00 98.00 85 SER A C 1
ATOM 690 O O . SER A 1 85 ? -11.618 0.619 19.394 1.00 98.00 85 SER A O 1
ATOM 692 N N . GLN A 1 86 ? -10.544 2.217 18.229 1.00 98.25 86 GLN A N 1
ATOM 693 C CA . GLN A 1 86 ? -10.849 3.316 19.151 1.00 98.25 86 GLN A CA 1
ATOM 694 C C . GLN A 1 86 ? -12.355 3.471 19.383 1.00 98.25 86 GLN A C 1
ATOM 696 O O . GLN A 1 86 ? -12.796 3.601 20.525 1.00 98.25 86 GLN A O 1
ATOM 701 N N . PHE A 1 87 ? -13.162 3.381 18.323 1.00 98.31 87 PHE A N 1
ATOM 702 C CA . PHE A 1 87 ? -14.618 3.419 18.434 1.00 98.31 87 PHE A CA 1
ATOM 703 C C . PHE A 1 87 ? -15.164 2.262 19.284 1.00 98.31 87 PHE A C 1
ATOM 705 O O . PHE A 1 87 ? -16.022 2.471 20.143 1.00 98.31 87 PHE A O 1
ATOM 712 N N . SER A 1 88 ? -14.646 1.046 19.091 1.00 98.06 88 SER A N 1
ATOM 713 C CA . SER A 1 88 ? -15.039 -0.124 19.886 1.00 98.06 88 SER A CA 1
ATOM 714 C C . SER A 1 88 ? -14.719 0.053 21.376 1.00 98.06 88 SER A C 1
ATOM 716 O O . SER A 1 88 ? -15.537 -0.294 22.236 1.00 98.06 88 SER A O 1
ATOM 718 N N . ILE A 1 89 ? -13.557 0.632 21.690 1.00 98.25 89 ILE A N 1
ATOM 719 C CA . ILE A 1 89 ? -13.146 0.939 23.067 1.00 98.25 89 ILE A CA 1
ATOM 720 C C . ILE A 1 89 ? -14.075 1.997 23.670 1.00 98.25 89 ILE A C 1
ATOM 722 O O . ILE A 1 89 ? -14.631 1.778 24.748 1.00 98.25 89 ILE A O 1
ATOM 726 N N . ALA A 1 90 ? -14.304 3.106 22.962 1.00 98.19 90 ALA A N 1
ATOM 727 C CA . ALA A 1 90 ? -15.161 4.195 23.428 1.00 98.19 90 ALA A CA 1
ATOM 728 C C . ALA A 1 90 ? -16.602 3.723 23.683 1.00 98.19 90 ALA A C 1
ATOM 730 O O . ALA A 1 90 ? -17.185 4.035 24.723 1.00 98.19 90 ALA A O 1
ATOM 731 N N . LYS A 1 91 ? -17.156 2.901 22.782 1.00 98.25 91 LYS A N 1
ATOM 732 C CA . LYS A 1 91 ? -18.472 2.274 22.958 1.00 98.25 91 LYS A CA 1
ATOM 733 C C . LYS A 1 91 ? -18.528 1.420 24.227 1.00 98.25 91 LYS A C 1
ATOM 735 O O . LYS A 1 91 ? -19.486 1.522 24.990 1.00 98.25 91 LYS A O 1
ATOM 740 N N . SER A 1 92 ? -17.505 0.601 24.465 1.00 98.19 92 SER A N 1
ATOM 741 C CA . SER A 1 92 ? -17.438 -0.262 25.652 1.00 98.19 92 SER A CA 1
ATOM 742 C C . SER A 1 92 ? -17.353 0.557 26.941 1.00 98.19 92 SER A C 1
ATOM 744 O O . SER A 1 92 ? -18.087 0.301 27.893 1.00 98.19 92 SER A O 1
ATOM 746 N N . GLN A 1 93 ? -16.519 1.600 26.955 1.00 98.38 93 GLN A N 1
ATOM 747 C CA . GLN A 1 93 ? -16.405 2.518 28.090 1.00 98.38 93 GLN A CA 1
ATOM 748 C C . GLN A 1 93 ? -17.717 3.254 28.381 1.00 98.38 93 GLN A C 1
ATOM 750 O O . GLN A 1 93 ? -18.081 3.413 29.546 1.00 98.38 93 GLN A O 1
ATOM 755 N N . LEU A 1 94 ? -18.433 3.696 27.344 1.00 98.25 94 LEU A N 1
ATOM 756 C CA . LEU A 1 94 ? -19.741 4.326 27.503 1.00 98.25 94 LEU A CA 1
ATOM 757 C C . LEU A 1 94 ? -20.751 3.355 28.125 1.00 98.25 94 LEU A C 1
ATOM 759 O O . LEU A 1 94 ? -21.434 3.729 29.074 1.00 98.25 94 LEU A O 1
ATOM 763 N N . GLY A 1 95 ? -20.794 2.107 27.647 1.00 98.00 95 GLY A N 1
ATOM 764 C CA . GLY A 1 95 ? -21.643 1.062 28.222 1.00 98.00 95 GLY A CA 1
ATOM 765 C C . GLY A 1 95 ? -21.342 0.809 29.701 1.00 98.00 95 GLY A C 1
ATOM 766 O O . GLY A 1 95 ? -22.258 0.773 30.517 1.00 98.00 95 GLY A O 1
ATOM 767 N N . LEU A 1 96 ? -20.063 0.727 30.077 1.00 98.12 96 LEU A N 1
ATOM 768 C CA . LEU A 1 96 ? -19.660 0.569 31.480 1.00 98.12 96 LEU A CA 1
ATOM 769 C C . LEU A 1 96 ? -20.072 1.766 32.347 1.00 98.12 96 LEU A C 1
ATOM 771 O O . LEU A 1 96 ? -20.578 1.575 33.452 1.00 98.12 96 LEU A O 1
ATOM 775 N N . LYS A 1 97 ? -19.885 2.998 31.855 1.00 98.00 97 LYS A N 1
ATOM 776 C CA . LYS A 1 97 ? -20.327 4.213 32.560 1.00 98.00 97 LYS A CA 1
ATOM 777 C C . LYS A 1 97 ? -21.841 4.231 32.750 1.00 98.00 97 LYS A C 1
ATOM 779 O O . LYS A 1 97 ? -22.296 4.563 33.840 1.00 98.00 97 LYS A O 1
ATOM 784 N N . PHE A 1 98 ? -22.593 3.849 31.717 1.00 97.94 98 PHE A N 1
ATOM 785 C CA . PHE A 1 98 ? -24.046 3.727 31.788 1.00 97.94 98 PHE A CA 1
ATOM 786 C C . PHE A 1 98 ? -24.462 2.707 32.849 1.00 97.94 98 PHE A C 1
ATOM 788 O O . PHE A 1 98 ? -25.218 3.058 33.745 1.00 97.94 98 PHE A O 1
ATOM 795 N N . MET A 1 99 ? -23.916 1.487 32.804 1.00 97.69 99 MET A N 1
ATOM 796 C CA . MET A 1 99 ? -24.248 0.438 33.775 1.00 97.69 99 MET A CA 1
ATOM 797 C C . MET A 1 99 ? -23.930 0.864 35.208 1.00 97.69 99 MET A C 1
ATOM 799 O O . MET A 1 99 ? -24.730 0.634 36.106 1.00 97.69 99 MET A O 1
ATOM 803 N N . LYS A 1 100 ? -22.793 1.536 35.423 1.00 97.06 100 LYS A N 1
ATOM 804 C CA . LYS A 1 100 ? -22.433 2.064 36.742 1.00 97.06 100 LYS A CA 1
ATOM 805 C C . LYS A 1 100 ? -23.439 3.110 37.229 1.00 97.06 100 LYS A C 1
ATOM 807 O O . LYS A 1 100 ? -23.890 3.030 38.362 1.00 97.06 100 LYS A O 1
ATOM 812 N N . ALA A 1 101 ? -23.789 4.080 36.385 1.00 96.50 101 ALA A N 1
ATOM 813 C CA . ALA A 1 101 ? -24.762 5.110 36.744 1.00 96.50 101 ALA A CA 1
ATOM 814 C C . ALA A 1 101 ? -26.154 4.516 37.009 1.00 96.50 101 ALA A C 1
ATOM 816 O O . ALA A 1 101 ? -26.818 4.914 37.959 1.00 96.50 101 ALA A O 1
ATOM 817 N N . PHE A 1 102 ? -26.563 3.541 36.197 1.00 96.12 102 PHE A N 1
ATOM 818 C CA . PHE A 1 102 ? -27.835 2.846 36.339 1.00 96.12 102 PHE A CA 1
ATOM 819 C C . PHE A 1 102 ? -27.912 2.035 37.638 1.00 96.12 102 PHE A C 1
ATOM 821 O O . PHE A 1 102 ? -28.894 2.150 38.360 1.00 96.12 102 PHE A O 1
ATOM 828 N N . ASN A 1 103 ? -26.867 1.272 37.973 1.00 95.25 103 ASN A N 1
ATOM 829 C CA . ASN A 1 103 ? -26.820 0.521 39.230 1.00 95.25 103 ASN A CA 1
ATOM 830 C C . ASN A 1 103 ? -26.866 1.455 40.443 1.00 95.25 103 ASN A C 1
ATOM 832 O O . ASN A 1 103 ? -27.661 1.225 41.343 1.00 95.25 103 ASN A O 1
ATOM 836 N N . ASN A 1 104 ? -26.086 2.541 40.428 1.00 94.31 104 ASN A N 1
ATOM 837 C CA . ASN A 1 104 ? -26.116 3.535 41.501 1.00 94.31 104 ASN A CA 1
ATOM 838 C C . ASN A 1 104 ? -27.512 4.161 41.672 1.00 94.31 104 ASN A C 1
ATOM 840 O O . ASN A 1 104 ? -27.925 4.441 42.789 1.00 94.31 104 ASN A O 1
ATOM 844 N N . TYR A 1 105 ? -28.225 4.411 40.569 1.00 94.12 105 TYR A N 1
ATOM 845 C CA . TYR A 1 105 ? -29.596 4.915 40.618 1.00 94.12 105 TYR A CA 1
ATOM 846 C C . TYR A 1 105 ? -30.548 3.899 41.261 1.00 94.12 105 TYR A C 1
ATOM 848 O O . TYR A 1 105 ? -31.310 4.264 42.147 1.00 94.1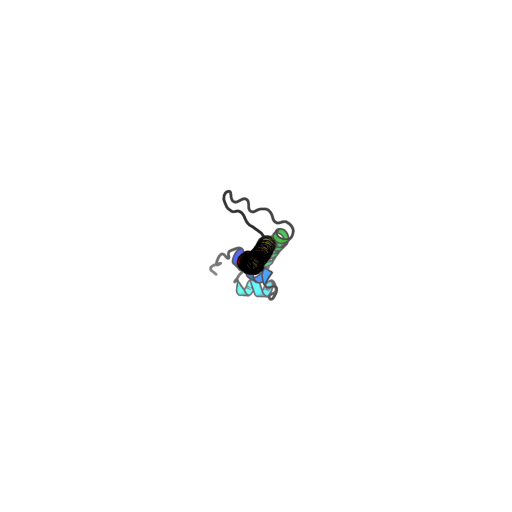2 105 TYR A O 1
ATOM 856 N N . LEU A 1 106 ? -30.468 2.626 40.857 1.00 91.69 106 LEU A N 1
ATOM 857 C CA . LEU A 1 106 ? -31.291 1.567 41.444 1.00 91.69 106 LEU A CA 1
ATOM 858 C C . LEU A 1 106 ? -31.022 1.369 42.937 1.00 91.69 106 LEU A C 1
ATOM 860 O O . LEU A 1 106 ? -31.966 1.143 43.680 1.00 91.69 106 LEU A O 1
ATOM 864 N N . GLU A 1 107 ? -29.763 1.436 43.373 1.00 90.44 107 GLU A N 1
ATOM 865 C CA . GLU A 1 107 ? -29.415 1.335 44.796 1.00 90.44 107 GLU A CA 1
ATOM 866 C C . GLU A 1 107 ? -30.073 2.457 45.611 1.00 90.44 107 GLU A C 1
ATOM 868 O O . GLU A 1 107 ? -30.659 2.179 46.649 1.00 90.44 107 GLU A O 1
ATOM 873 N N . LEU A 1 108 ? -30.054 3.696 45.108 1.00 88.06 108 LEU A N 1
ATOM 874 C CA . LEU A 1 108 ? -30.682 4.836 45.782 1.00 88.06 108 LEU A CA 1
ATOM 875 C C . LEU A 1 108 ? -32.215 4.745 45.808 1.00 88.06 108 LEU A C 1
ATOM 877 O O . LEU A 1 108 ? -32.820 5.048 46.826 1.00 88.06 108 LEU A O 1
ATOM 881 N N . GLU A 1 109 ? -32.846 4.325 44.709 1.00 80.50 109 GLU A N 1
ATOM 882 C CA . GLU A 1 109 ? -34.314 4.243 44.608 1.00 80.50 109 GLU A CA 1
ATOM 883 C C . GLU A 1 109 ? -34.905 3.048 45.391 1.00 80.50 109 GLU A C 1
ATOM 885 O O . GLU A 1 109 ? -36.108 2.995 45.620 1.00 80.50 109 GLU A O 1
ATOM 890 N N . LEU A 1 110 ? -34.081 2.061 45.767 1.00 74.50 110 LEU A N 1
ATOM 891 C CA . LEU A 1 110 ? -34.495 0.880 46.541 1.00 74.50 110 LEU A CA 1
ATOM 892 C C . LEU A 1 110 ? -34.211 1.001 48.050 1.00 74.50 110 LEU A C 1
ATOM 894 O O . LEU A 1 110 ? -34.591 0.100 48.801 1.00 74.50 110 LEU A O 1
ATOM 898 N N . GLU A 1 111 ? -33.522 2.060 48.487 1.00 62.72 111 GLU A N 1
ATOM 899 C CA . GLU A 1 111 ? -33.276 2.368 49.905 1.00 62.72 111 GLU A CA 1
ATOM 900 C C . GLU A 1 111 ? -34.357 3.279 50.537 1.00 62.72 111 GLU A C 1
ATOM 902 O O . GLU A 1 111 ? -34.377 3.401 51.765 1.00 62.72 111 GLU A O 1
ATOM 907 N N . ASP A 1 112 ? -35.267 3.848 49.734 1.00 51.53 112 ASP A N 1
ATOM 908 C CA . ASP A 1 112 ? -36.490 4.570 50.157 1.00 51.53 112 ASP A CA 1
ATOM 909 C C . ASP A 1 112 ? -37.721 3.637 50.263 1.00 51.53 112 ASP A C 1
ATOM 911 O O . ASP A 1 112 ? -38.570 3.869 51.162 1.00 51.53 112 ASP A O 1
#

Radius of gyration: 32.85 Å; chains: 1; bounding box: 68×28×89 Å

Foldseek 3Di:
DPQDDDDLVLLLVCLVVVPDDLVRSCVVNVHDSVVSVVSNVVNVVCVVDVPPPPPVPDDDDDPVRVVVVVVVVVVVVVVVVVVVVVVVVVVVVVVVVVVVVVVVVVVVVVVD

InterPro domains:
  IPR006739 Protein of unknown function DUF603 [PF04645] (1-110)

Secondary structure (DSSP, 8-state):
---PPPPHHHHHHHHHH--S-HHHHHHHTTS-HHHHHHHHHHHHHHHHS------TT-----HHHHHHHHHHHHHHHHHHHHHHHHHHHHHHHHHHHHHHHHHHHHHHHT--